Protein AF-A0A139JWT3-F1 (afdb_monomer)

Sequence (99 aa):
MQEQKNNEDTLTDDAIEAGIEELTLVLLYLKRFKWNHDDQVARASWRSFDWETLDNLLQSSDLSGCDHKAVWISDEGIRRARNILEKYGLSHLEGAAEA

pLDDT: mean 88.05, std 13.55, range [41.34, 98.06]

Radius of gyration: 15.67 Å; Cα contacts (8 Å, |Δi|>4): 106; chains: 1; bounding box: 37×25×49 Å

Foldseek 3Di:
DVVVVVVVVVVVVVVVLVVVLLVVLLVQQLQFADPDPPDPDGFKGFPPDDPVSVVVCVVVQQWPDDDPTITGGDPVSNVSSCVSCVVVVNNVSNVVSVD

Nearest PDB structures (foldseek):
  8gx4-assembly1_A  TM=4.640E-01  e=3.446E-01  Apiospora montagnei NRRL 25634
  5yhx-assembly1_B  TM=7.489E-01  e=1.591E+00  Lactococcus lactis subsp. lactis Il1403
  4hv6-assembly1_A  TM=5.801E-01  e=6.701E-01  Bacillus subtilis subsp. subtilis str. 168
  4aih-assembly1_B  TM=5.558E-01  e=5.136E-01  Yersinia pseudotuberculosis YPIII
  6th6-assembly1_Av  TM=5.218E-01  e=1.303E+00  Thermococcus kodakarensis KOD1

Solvent-accessible surface area (backbone atoms only — not comparable to full-atom values): 5532 Å² total; per-residue (Å²): 112,69,69,60,51,57,52,52,54,50,57,50,52,56,53,49,52,54,49,51,41,58,52,47,49,36,52,42,58,59,61,30,36,50,84,48,95,84,49,92,62,63,35,26,20,71,68,80,69,61,67,67,52,52,50,51,36,42,74,73,46,29,24,72,49,68,65,99,60,32,33,31,49,22,75,60,25,52,52,51,29,50,53,50,29,48,76,71,74,43,52,79,55,55,74,68,50,77,113

Secondary structure (DSSP, 8-state):
-HHHHHHHHHHHHHHHHHHHHHHHHHHHHHT-B-SSTT-SS--EEE--S-HHHHHHHHHTTSEEEE-SSEEEE-HHHHHHHHHHHHHTT-GGGGGGS--

Mean predicted aligned error: 6.08 Å

Structure (mmCIF, N/CA/C/O backbone):
data_AF-A0A139JWT3-F1
#
_entry.id   AF-A0A139JWT3-F1
#
loop_
_atom_site.group_PDB
_atom_site.id
_atom_site.type_symbol
_atom_site.label_atom_id
_atom_site.label_alt_id
_atom_site.label_comp_id
_atom_site.label_asym_id
_atom_site.label_entity_id
_atom_site.label_seq_id
_atom_site.pdbx_PDB_ins_code
_atom_site.Cartn_x
_atom_site.Cartn_y
_atom_site.Cartn_z
_atom_site.occupancy
_atom_site.B_iso_or_equiv
_atom_site.auth_seq_id
_atom_site.auth_comp_id
_atom_site.auth_asym_id
_atom_site.auth_atom_id
_atom_site.pdbx_PDB_model_num
ATOM 1 N N . MET A 1 1 ? -20.007 7.811 33.262 1.00 55.69 1 MET A N 1
ATOM 2 C CA . MET A 1 1 ? -20.826 7.993 32.041 1.00 55.69 1 MET A CA 1
ATOM 3 C C . MET A 1 1 ? -20.140 8.899 31.017 1.00 55.69 1 MET A C 1
ATOM 5 O O . MET A 1 1 ? -20.097 8.512 29.865 1.00 55.69 1 MET A O 1
ATOM 9 N N . GLN A 1 2 ? -19.547 10.040 31.408 1.00 57.31 2 GLN A N 1
ATOM 10 C CA . GLN A 1 2 ? -18.684 10.842 30.512 1.00 57.31 2 GLN A CA 1
ATOM 11 C C . GLN A 1 2 ? -17.378 10.126 30.127 1.00 57.31 2 GLN A C 1
ATOM 13 O O . GLN A 1 2 ? -17.011 10.126 28.965 1.00 57.31 2 GLN A O 1
ATOM 18 N N . GLU A 1 3 ? -16.736 9.432 31.069 1.00 61.34 3 GLU A N 1
ATOM 19 C CA . GLU A 1 3 ? -15.485 8.692 30.815 1.00 61.34 3 GLU A CA 1
ATOM 20 C C . GLU A 1 3 ? -15.648 7.528 29.823 1.00 61.34 3 GLU A C 1
ATOM 22 O O . GLU A 1 3 ? -14.787 7.294 28.989 1.00 61.34 3 GLU A O 1
ATOM 27 N N . GLN A 1 4 ? -16.787 6.830 29.865 1.00 57.34 4 GLN A N 1
ATOM 28 C CA . GLN A 1 4 ? -17.082 5.737 28.929 1.00 57.34 4 GLN A CA 1
ATOM 29 C C . GLN A 1 4 ? -17.341 6.253 27.513 1.00 57.34 4 GLN A C 1
ATOM 31 O O . GLN A 1 4 ? -16.880 5.646 26.558 1.00 57.34 4 GLN A O 1
ATOM 36 N N . LYS A 1 5 ? -18.015 7.402 27.392 1.00 58.66 5 LYS A N 1
ATOM 37 C CA . LYS A 1 5 ? -18.305 8.027 26.101 1.00 58.66 5 LYS A CA 1
ATOM 38 C C . LYS A 1 5 ? -17.032 8.554 25.427 1.00 58.66 5 LYS A C 1
ATOM 40 O O . LYS A 1 5 ? -16.814 8.299 24.256 1.00 58.66 5 LYS A O 1
ATOM 45 N N . ASN A 1 6 ? -16.143 9.176 26.205 1.00 63.69 6 ASN A N 1
ATOM 46 C CA . ASN A 1 6 ? -14.853 9.662 25.708 1.00 63.69 6 ASN A CA 1
ATOM 47 C C . ASN A 1 6 ? -13.931 8.526 25.231 1.00 63.69 6 ASN A C 1
ATOM 49 O O . ASN A 1 6 ? -13.185 8.717 24.274 1.00 63.69 6 ASN A O 1
ATOM 53 N N . ASN A 1 7 ? -13.987 7.359 25.884 1.00 64.25 7 ASN A N 1
ATOM 54 C CA . ASN A 1 7 ? -13.225 6.175 25.480 1.00 64.25 7 ASN A CA 1
ATOM 55 C C . ASN A 1 7 ? -13.813 5.497 24.230 1.00 64.25 7 ASN A C 1
ATOM 57 O O . ASN A 1 7 ? -13.060 4.965 23.427 1.00 64.25 7 ASN A O 1
ATOM 61 N N . GLU A 1 8 ? -15.139 5.499 24.056 1.00 64.06 8 GLU A N 1
ATOM 62 C CA . GLU A 1 8 ? -15.786 4.988 22.835 1.00 64.06 8 GLU A CA 1
ATOM 63 C C . GLU A 1 8 ? -15.502 5.881 21.619 1.00 64.06 8 GLU A C 1
ATOM 65 O O . GLU A 1 8 ? -15.239 5.362 20.534 1.00 64.06 8 GLU A O 1
ATOM 70 N N . ASP A 1 9 ? -15.501 7.205 21.804 1.00 66.25 9 ASP A N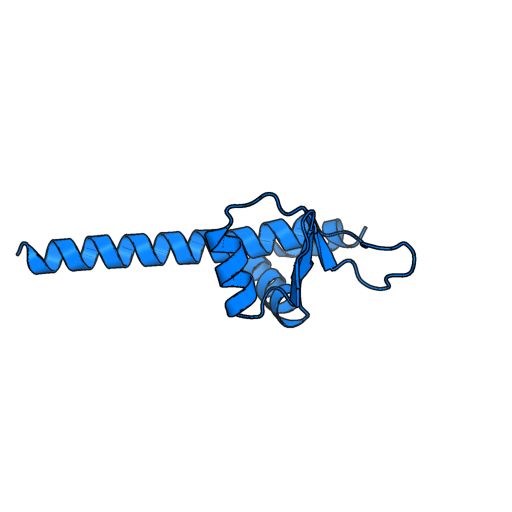 1
ATOM 71 C CA . ASP A 1 9 ? -15.207 8.163 20.732 1.00 66.25 9 ASP A CA 1
ATOM 72 C C . ASP A 1 9 ? -13.744 8.024 20.251 1.00 66.25 9 ASP A C 1
ATOM 74 O O . ASP A 1 9 ? -13.502 7.907 19.053 1.00 66.25 9 ASP A O 1
ATOM 78 N N . THR A 1 10 ? -12.773 7.899 21.168 1.00 67.25 10 THR A N 1
ATOM 79 C CA . THR A 1 10 ? -11.352 7.669 20.812 1.00 67.25 10 THR A CA 1
ATOM 80 C C . THR A 1 10 ? -11.107 6.316 20.146 1.00 67.25 10 THR A C 1
ATOM 82 O O . THR A 1 10 ? -10.372 6.238 19.169 1.00 67.25 10 THR A O 1
ATOM 85 N N . LEU A 1 11 ? -11.769 5.249 20.609 1.00 67.44 11 LEU A N 1
ATOM 86 C CA . LEU A 1 11 ? -11.659 3.925 19.983 1.00 67.44 11 LEU A CA 1
ATOM 87 C C . LEU A 1 11 ? -12.197 3.913 18.541 1.00 67.44 11 LEU A C 1
ATOM 89 O O . LEU A 1 11 ? -11.788 3.089 17.722 1.00 67.44 11 LEU A O 1
ATOM 93 N N . THR A 1 12 ? -13.152 4.798 18.251 1.00 78.44 12 THR A N 1
ATOM 94 C CA . THR A 1 12 ? -13.749 4.943 16.921 1.00 78.44 12 THR A CA 1
ATOM 95 C C . THR A 1 12 ? -12.814 5.701 15.982 1.00 78.44 12 THR A C 1
ATOM 97 O O . THR A 1 12 ? -12.657 5.283 14.836 1.00 78.44 12 THR A O 1
ATOM 100 N N . ASP A 1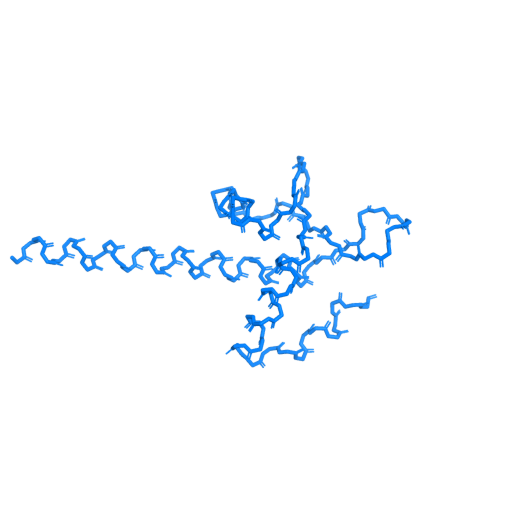 13 ? -12.158 6.754 16.470 1.00 86.25 13 ASP A N 1
ATOM 101 C CA . ASP A 1 13 ? -11.182 7.529 15.698 1.00 86.25 13 ASP A CA 1
ATOM 102 C C . ASP A 1 13 ? -9.957 6.674 15.329 1.00 86.25 13 ASP A C 1
ATOM 104 O O . ASP A 1 13 ? -9.625 6.578 14.147 1.00 86.25 13 ASP A O 1
ATOM 108 N N . ASP A 1 14 ? -9.391 5.925 16.284 1.00 88.75 14 ASP A N 1
ATOM 109 C CA . ASP A 1 14 ? -8.269 5.003 16.031 1.00 88.75 14 ASP A CA 1
ATOM 110 C C . ASP A 1 14 ? -8.621 3.948 14.962 1.00 88.75 14 ASP A C 1
ATOM 112 O O . ASP A 1 14 ? -7.814 3.591 14.098 1.00 88.75 14 ASP A O 1
ATOM 116 N N . ALA A 1 15 ? -9.855 3.430 14.996 1.00 92.06 15 ALA A N 1
ATOM 117 C CA . ALA A 1 15 ? -10.328 2.459 14.013 1.00 92.06 15 ALA A CA 1
ATOM 118 C C . ALA A 1 15 ? -10.496 3.080 12.615 1.00 92.06 15 ALA A C 1
ATOM 120 O O . ALA A 1 15 ? -10.247 2.408 11.608 1.00 92.06 15 ALA A O 1
ATOM 121 N N . ILE A 1 16 ? -10.917 4.347 12.542 1.00 93.25 16 ILE A N 1
ATOM 122 C CA . ILE A 1 16 ? -11.021 5.095 11.286 1.00 93.25 16 ILE A CA 1
ATOM 123 C C . ILE A 1 16 ? -9.625 5.361 10.717 1.00 93.25 16 ILE A C 1
ATOM 125 O O . ILE A 1 16 ? -9.412 5.099 9.533 1.00 93.25 16 ILE A O 1
ATOM 129 N N . GLU A 1 17 ? -8.673 5.812 11.535 1.00 93.62 17 GLU A N 1
ATOM 130 C CA . GLU A 1 17 ? -7.284 6.056 11.125 1.00 93.62 17 GLU A CA 1
ATOM 131 C C . GLU A 1 17 ? -6.621 4.781 10.595 1.00 93.62 17 GLU A C 1
ATOM 133 O O . GLU A 1 17 ? -6.118 4.764 9.468 1.00 93.62 17 GLU A O 1
ATOM 138 N N . ALA A 1 18 ? -6.745 3.666 11.321 1.00 94.75 18 ALA A N 1
ATOM 139 C CA . ALA A 1 18 ? -6.257 2.368 10.859 1.00 94.75 18 ALA A CA 1
ATOM 140 C C . ALA A 1 18 ? -6.905 1.937 9.528 1.00 94.75 18 ALA A 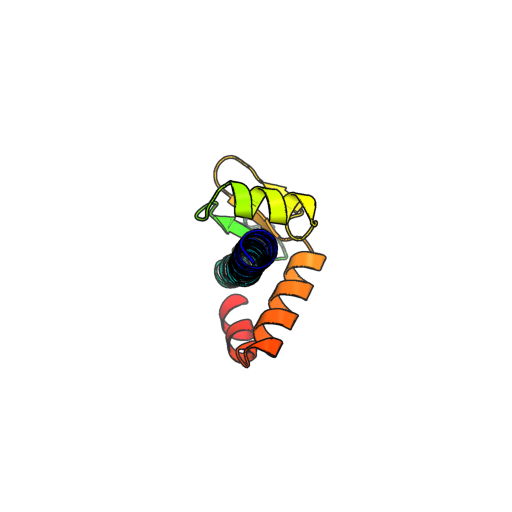C 1
ATOM 142 O O . ALA A 1 18 ? -6.251 1.343 8.664 1.00 94.75 18 ALA A O 1
ATOM 143 N N . GLY A 1 19 ? -8.191 2.248 9.336 1.00 96.56 19 GLY A N 1
ATOM 144 C CA . GLY A 1 19 ? -8.895 2.029 8.074 1.00 96.56 19 GLY A CA 1
ATOM 145 C C . GLY A 1 19 ? -8.350 2.892 6.931 1.00 96.56 19 GLY A C 1
ATOM 146 O O . GLY A 1 19 ? -8.157 2.392 5.821 1.00 96.56 19 GLY A O 1
ATOM 147 N N . ILE A 1 20 ? -8.063 4.169 7.193 1.00 97.06 20 ILE A N 1
ATOM 148 C CA . ILE A 1 20 ? -7.464 5.095 6.223 1.00 97.06 20 ILE A CA 1
ATOM 149 C C . ILE A 1 20 ? -6.072 4.610 5.810 1.00 97.06 20 ILE A C 1
ATOM 151 O O . ILE A 1 20 ? -5.777 4.583 4.613 1.00 97.06 20 ILE A O 1
ATOM 155 N N . GLU A 1 21 ? -5.238 4.172 6.752 1.00 97.75 21 GLU A N 1
ATOM 156 C CA . GLU A 1 21 ? -3.917 3.606 6.464 1.00 97.75 21 GLU A CA 1
ATOM 157 C C . GLU A 1 21 ? -4.003 2.340 5.609 1.00 97.75 21 GLU A C 1
ATOM 159 O O . GLU A 1 21 ? -3.329 2.234 4.579 1.00 97.75 21 GLU A O 1
ATOM 164 N N . GLU A 1 22 ? -4.870 1.398 5.999 1.00 97.81 22 GLU A N 1
ATOM 165 C CA . GLU A 1 22 ? -5.085 0.138 5.284 1.00 97.81 22 GLU A CA 1
ATOM 166 C C . GLU A 1 22 ? -5.486 0.395 3.823 1.00 97.81 22 GLU A C 1
ATOM 168 O O . GLU A 1 22 ? -4.902 -0.170 2.892 1.00 97.81 22 GLU A O 1
ATOM 173 N N . LEU A 1 23 ? -6.452 1.290 3.604 1.00 97.62 23 LEU A N 1
ATOM 174 C CA . LEU A 1 23 ? -6.922 1.640 2.265 1.00 97.62 23 LEU A CA 1
ATOM 175 C C . LEU A 1 23 ? -5.887 2.457 1.482 1.00 97.62 23 LEU A C 1
ATOM 177 O O . LEU A 1 23 ? -5.749 2.270 0.271 1.00 97.62 23 LEU A O 1
ATOM 181 N N . THR A 1 24 ? -5.120 3.321 2.149 1.00 98.06 24 THR A N 1
ATOM 182 C CA . THR A 1 24 ? -4.050 4.099 1.512 1.00 98.06 24 THR A CA 1
ATOM 183 C C . THR A 1 24 ? -2.951 3.191 0.978 1.00 98.06 24 THR A C 1
ATOM 185 O O . THR A 1 24 ? -2.526 3.369 -0.165 1.00 98.06 24 THR A O 1
ATOM 188 N N . LEU A 1 25 ? -2.548 2.164 1.731 1.00 97.88 25 LEU A N 1
ATOM 189 C CA . LEU A 1 25 ? -1.580 1.174 1.259 1.00 97.88 25 LEU A CA 1
ATOM 190 C C . LEU A 1 25 ? -2.056 0.484 -0.029 1.00 97.88 25 LEU A C 1
ATOM 192 O O . LEU A 1 25 ? -1.287 0.351 -0.983 1.00 97.88 25 LEU A O 1
ATOM 196 N N . VAL A 1 26 ? -3.335 0.102 -0.100 1.00 97.38 26 VAL A N 1
ATOM 197 C CA . VAL A 1 26 ? -3.916 -0.494 -1.313 1.00 97.38 26 VAL A CA 1
ATOM 198 C C . VAL A 1 26 ? -3.912 0.488 -2.480 1.00 97.38 26 VAL A C 1
ATOM 200 O O . VAL A 1 26 ? -3.571 0.108 -3.599 1.00 97.38 26 VAL A O 1
ATOM 203 N N . LEU A 1 27 ? -4.258 1.754 -2.253 1.00 96.94 27 LEU A N 1
ATOM 204 C CA . LEU A 1 27 ? -4.258 2.759 -3.317 1.00 96.94 27 LEU A CA 1
ATOM 205 C C . LEU A 1 27 ? -2.848 3.039 -3.849 1.00 96.94 27 LEU A C 1
ATOM 207 O O . LEU A 1 27 ? -2.675 3.151 -5.064 1.00 96.94 27 LEU A O 1
ATOM 211 N N . LEU A 1 28 ? -1.849 3.118 -2.966 1.00 96.56 28 LEU A N 1
ATOM 212 C CA . LEU A 1 28 ? -0.438 3.207 -3.350 1.00 96.56 28 LEU A CA 1
ATOM 213 C C . LEU A 1 28 ? -0.028 1.984 -4.174 1.00 96.56 28 LEU A C 1
ATOM 215 O O . LEU A 1 28 ? 0.582 2.126 -5.231 1.00 96.56 28 LEU A O 1
ATOM 219 N N . TYR A 1 29 ? -0.416 0.787 -3.728 1.00 96.00 29 TYR A N 1
ATOM 220 C CA . TYR A 1 29 ? -0.149 -0.458 -4.438 1.00 96.00 29 TYR A CA 1
ATOM 221 C C . TYR A 1 29 ? -0.778 -0.481 -5.833 1.00 96.00 29 TYR A C 1
ATOM 223 O O . TYR A 1 29 ? -0.097 -0.813 -6.799 1.00 96.00 29 TYR A O 1
ATOM 231 N N . LEU A 1 30 ? -2.043 -0.097 -5.989 1.00 94.88 30 LEU A N 1
ATOM 232 C CA . LEU A 1 30 ? -2.721 -0.110 -7.290 1.00 94.88 30 LEU A CA 1
ATOM 233 C C . LEU A 1 30 ? -2.198 0.961 -8.257 1.00 94.88 30 LEU A C 1
ATOM 235 O O . LEU A 1 30 ? -2.262 0.767 -9.467 1.00 94.88 30 LEU A O 1
ATOM 239 N N . LYS A 1 31 ? -1.674 2.079 -7.744 1.00 93.38 31 LYS A N 1
ATOM 240 C CA . LYS A 1 31 ? -1.092 3.166 -8.553 1.00 93.38 31 LYS A CA 1
ATOM 241 C C . LYS A 1 31 ? 0.415 3.027 -8.773 1.00 93.38 31 LYS A C 1
ATOM 243 O O . LYS A 1 31 ? 1.035 3.954 -9.302 1.00 93.38 31 LYS A O 1
ATOM 248 N N . ARG A 1 32 ? 1.013 1.916 -8.335 1.00 93.50 32 ARG A N 1
ATOM 249 C CA . ARG A 1 32 ? 2.464 1.748 -8.355 1.00 93.50 32 ARG A CA 1
ATOM 250 C C . ARG A 1 32 ? 3.019 1.709 -9.780 1.00 93.50 32 ARG A C 1
ATOM 252 O O . ARG A 1 32 ? 2.369 1.244 -10.708 1.00 93.50 32 ARG A O 1
ATOM 259 N N . PHE A 1 33 ? 4.260 2.143 -9.932 1.00 91.38 33 PHE A N 1
ATOM 260 C CA . PHE A 1 33 ? 5.008 2.159 -11.178 1.00 91.38 33 PHE A CA 1
ATOM 261 C C . PHE A 1 33 ? 6.487 1.823 -10.930 1.00 91.38 33 PHE A C 1
ATOM 263 O O . PHE A 1 33 ? 6.966 1.748 -9.792 1.00 91.38 33 PHE A O 1
ATOM 270 N N . LYS A 1 34 ? 7.219 1.569 -12.017 1.00 91.06 34 LYS A N 1
ATOM 271 C CA . LYS A 1 34 ? 8.679 1.404 -11.999 1.00 91.06 34 LYS A CA 1
ATOM 272 C C . LYS A 1 34 ? 9.330 2.779 -11.906 1.00 91.06 34 LYS A C 1
ATOM 274 O O . LYS A 1 34 ? 9.057 3.625 -12.754 1.00 91.06 34 LYS A O 1
ATOM 279 N N . TRP A 1 35 ? 10.151 3.016 -10.885 1.00 86.75 35 TRP A N 1
ATOM 280 C CA . TRP A 1 35 ? 10.761 4.331 -10.671 1.00 86.75 35 TRP A CA 1
ATOM 281 C C . TRP A 1 35 ? 11.788 4.638 -11.760 1.00 86.75 35 TRP A C 1
ATOM 283 O O . TRP A 1 35 ? 11.790 5.727 -12.330 1.00 86.75 35 TRP A O 1
ATOM 293 N N . ASN A 1 36 ? 12.603 3.636 -12.087 1.00 82.44 36 ASN A N 1
ATOM 294 C CA . ASN A 1 36 ? 13.556 3.659 -13.186 1.00 82.44 36 ASN A CA 1
ATOM 295 C C . ASN A 1 36 ? 13.215 2.583 -14.224 1.00 82.44 36 ASN A C 1
ATOM 297 O O . ASN A 1 36 ? 12.615 1.556 -13.909 1.00 82.44 36 ASN A O 1
ATOM 301 N N . HIS A 1 37 ? 13.655 2.788 -15.468 1.00 67.56 37 HIS A N 1
ATOM 302 C CA . HIS A 1 37 ? 13.432 1.831 -16.558 1.00 67.56 37 HIS A CA 1
ATOM 303 C C . HIS A 1 37 ? 14.061 0.449 -16.278 1.00 67.56 37 HIS A C 1
ATOM 305 O O . HIS A 1 37 ? 13.565 -0.567 -16.762 1.00 67.56 37 HIS A O 1
ATOM 311 N N . ASP A 1 38 ? 15.118 0.409 -15.463 1.00 72.94 38 ASP A N 1
ATOM 312 C CA . ASP A 1 38 ? 15.842 -0.815 -15.104 1.00 72.94 38 ASP A CA 1
ATOM 313 C C . ASP A 1 38 ? 15.225 -1.568 -13.912 1.00 72.94 38 ASP A C 1
ATOM 315 O O . ASP A 1 38 ? 15.665 -2.671 -13.575 1.00 72.94 38 ASP A O 1
ATOM 319 N N . ASP A 1 39 ? 14.190 -1.013 -13.272 1.00 76.94 39 ASP A N 1
ATOM 320 C CA . ASP A 1 39 ? 13.539 -1.677 -12.149 1.00 76.94 39 ASP A CA 1
ATOM 321 C C . ASP A 1 39 ? 12.761 -2.909 -12.629 1.00 76.94 39 ASP A C 1
ATOM 323 O O . ASP A 1 39 ? 11.883 -2.860 -13.500 1.00 76.94 39 ASP A O 1
ATOM 327 N N . GLN A 1 40 ? 13.044 -4.047 -12.001 1.00 75.75 40 GLN A N 1
ATOM 328 C CA . GLN A 1 40 ? 12.354 -5.299 -12.308 1.00 75.75 40 GLN A CA 1
ATOM 329 C C . GLN A 1 40 ? 10.946 -5.355 -11.702 1.00 75.75 40 GLN A C 1
ATOM 331 O O . GLN A 1 40 ? 10.087 -6.063 -12.222 1.00 75.75 40 GLN A O 1
ATOM 336 N N . VAL A 1 41 ? 10.687 -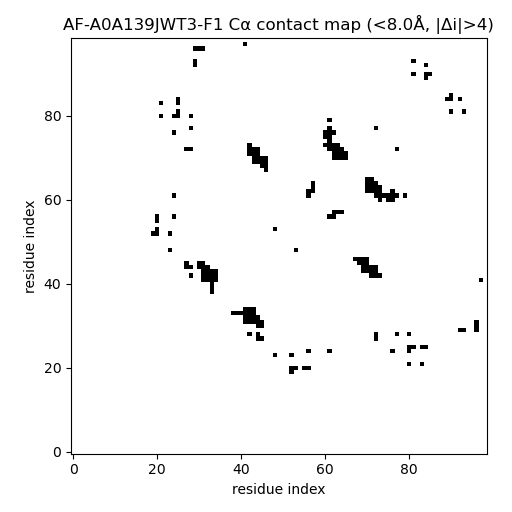4.585 -10.639 1.00 81.19 41 VAL A N 1
ATOM 337 C CA . VAL A 1 41 ? 9.422 -4.601 -9.891 1.00 81.19 41 VAL A CA 1
ATOM 338 C C . VAL A 1 41 ? 8.898 -3.178 -9.737 1.00 81.19 41 VAL A C 1
ATOM 340 O O . VAL A 1 41 ? 9.609 -2.299 -9.253 1.00 81.19 41 VAL A O 1
ATOM 343 N N . ALA A 1 42 ? 7.639 -2.955 -10.117 1.00 84.38 42 ALA A N 1
ATOM 344 C CA . ALA A 1 42 ? 6.950 -1.701 -9.844 1.00 84.38 42 ALA A CA 1
ATOM 345 C C . ALA A 1 42 ? 6.676 -1.592 -8.336 1.00 84.38 42 ALA A C 1
ATOM 347 O O . ALA A 1 42 ? 5.869 -2.349 -7.798 1.00 84.38 42 ALA A O 1
ATOM 348 N N . ARG A 1 43 ? 7.379 -0.681 -7.656 1.00 90.31 43 ARG A N 1
ATOM 349 C CA . ARG A 1 43 ? 7.255 -0.437 -6.205 1.00 90.31 43 ARG A CA 1
ATOM 350 C C . ARG A 1 43 ? 6.968 1.014 -5.861 1.00 90.31 43 ARG A C 1
ATOM 352 O O . ARG A 1 43 ? 6.589 1.288 -4.729 1.00 90.31 43 ARG A O 1
ATOM 359 N N . ALA A 1 44 ? 7.209 1.938 -6.783 1.00 94.00 44 ALA A N 1
ATOM 360 C CA . ALA A 1 44 ? 7.085 3.354 -6.491 1.00 94.00 44 ALA A CA 1
ATOM 361 C C . ALA A 1 44 ? 5.642 3.810 -6.665 1.00 94.00 44 ALA A C 1
ATOM 363 O O . ALA A 1 44 ? 4.975 3.372 -7.589 1.00 94.00 44 ALA A O 1
ATOM 364 N N . SER A 1 45 ? 5.175 4.723 -5.827 1.00 96.00 45 SER A N 1
ATOM 365 C CA . SER A 1 45 ? 3.931 5.456 -6.047 1.00 96.00 45 SER A CA 1
ATOM 366 C C . SER A 1 45 ? 4.155 6.927 -5.726 1.00 96.0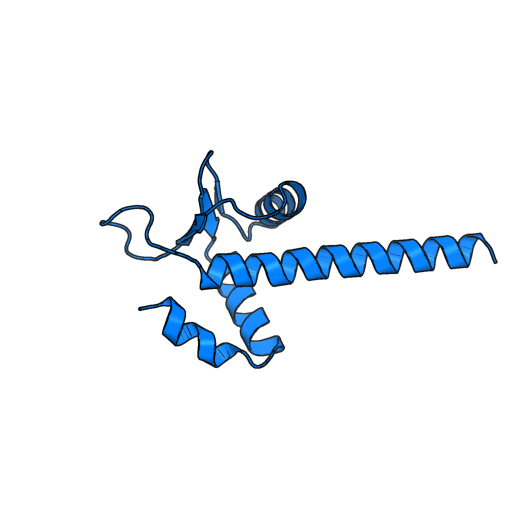0 45 SER A C 1
ATOM 368 O O . SER A 1 45 ? 5.017 7.272 -4.917 1.00 96.00 45 SER A O 1
ATOM 370 N N . TRP A 1 46 ? 3.377 7.811 -6.349 1.00 96.31 46 TRP A N 1
ATOM 371 C CA . TRP A 1 46 ? 3.433 9.233 -6.029 1.00 96.31 46 TRP A CA 1
ATOM 372 C C . TRP A 1 46 ? 3.034 9.476 -4.576 1.00 96.31 46 TRP A C 1
ATOM 374 O O . TRP A 1 46 ? 2.115 8.844 -4.048 1.00 96.31 46 TRP A O 1
ATOM 384 N N . ARG A 1 47 ? 3.711 10.436 -3.946 1.00 93.56 47 ARG A N 1
ATOM 385 C CA . ARG A 1 47 ? 3.427 10.898 -2.591 1.00 93.56 47 ARG A CA 1
ATOM 386 C C . ARG A 1 47 ? 2.197 11.816 -2.599 1.00 93.56 47 ARG A C 1
ATOM 388 O O . ARG A 1 47 ? 2.324 13.033 -2.553 1.00 93.56 47 ARG A O 1
ATOM 395 N N . SER A 1 48 ? 1.011 11.226 -2.761 1.00 91.44 48 SER A N 1
ATOM 396 C CA . SER A 1 48 ? -0.252 11.949 -3.003 1.00 91.44 48 SER A CA 1
ATOM 397 C C . SER A 1 48 ? -1.271 11.880 -1.862 1.00 91.44 48 SER A C 1
ATOM 399 O O . SER A 1 48 ? -2.390 12.358 -2.033 1.00 91.44 48 SER A O 1
ATOM 401 N N . PHE A 1 49 ? -0.923 11.234 -0.752 1.00 94.38 49 PHE A N 1
ATOM 402 C CA . PHE A 1 49 ? -1.794 11.037 0.409 1.00 94.38 49 PHE A CA 1
ATOM 403 C C . PHE A 1 49 ? -1.279 11.825 1.611 1.00 94.38 49 PHE A C 1
ATOM 405 O O . PHE A 1 49 ? -0.202 12.421 1.543 1.00 94.38 49 PHE A O 1
ATOM 412 N N . ASP A 1 50 ? -2.077 11.848 2.676 1.00 94.50 50 ASP A N 1
ATOM 413 C CA . ASP A 1 50 ? -1.756 12.552 3.912 1.00 94.50 50 ASP A CA 1
ATOM 414 C C . ASP A 1 50 ? -0.393 12.130 4.497 1.00 94.50 50 ASP A C 1
ATOM 416 O O . ASP A 1 50 ? 0.004 10.965 4.420 1.00 94.50 50 ASP A O 1
ATOM 420 N N . TRP A 1 51 ? 0.343 13.097 5.050 1.00 94.12 51 TRP A N 1
ATOM 421 C CA . TRP A 1 51 ? 1.722 12.895 5.499 1.00 94.12 51 TRP A CA 1
ATOM 422 C C . TRP A 1 51 ? 1.812 11.975 6.712 1.00 94.12 51 TRP A C 1
ATOM 424 O O . TRP A 1 51 ? 2.712 11.142 6.745 1.00 94.12 51 TRP A O 1
ATOM 434 N N . GLU A 1 52 ? 0.878 12.084 7.655 1.00 96.00 52 GLU A N 1
ATOM 435 C CA . GLU A 1 52 ? 0.851 11.259 8.863 1.00 96.00 52 GLU A CA 1
ATOM 436 C C . GLU A 1 52 ? 0.570 9.800 8.506 1.00 96.00 52 GLU A C 1
ATOM 438 O O . GLU A 1 52 ? 1.319 8.908 8.897 1.00 96.00 52 GLU A O 1
ATOM 443 N N . THR A 1 53 ? -0.410 9.562 7.630 1.00 97.31 53 THR A N 1
ATOM 444 C CA . THR A 1 53 ? -0.685 8.216 7.097 1.00 97.31 53 THR A CA 1
ATOM 445 C C . THR A 1 53 ? 0.552 7.603 6.429 1.00 97.31 53 THR A C 1
ATOM 447 O O . THR A 1 53 ? 0.878 6.436 6.641 1.00 97.31 53 THR A O 1
ATOM 450 N N . LEU A 1 54 ? 1.264 8.375 5.601 1.00 97.38 54 LEU A N 1
ATOM 451 C CA . LEU A 1 54 ? 2.469 7.886 4.925 1.00 97.38 54 LEU A CA 1
ATOM 452 C C . LEU A 1 54 ? 3.619 7.614 5.901 1.00 97.38 54 LEU A C 1
ATOM 454 O O . LEU A 1 54 ? 4.351 6.640 5.716 1.00 97.38 54 LEU A O 1
ATOM 458 N N . ASP A 1 55 ? 3.771 8.443 6.930 1.00 97.12 55 ASP A N 1
ATOM 459 C CA . ASP A 1 55 ? 4.780 8.252 7.968 1.00 97.12 55 ASP A CA 1
ATOM 460 C C . ASP A 1 55 ? 4.473 7.002 8.812 1.00 97.12 55 ASP A C 1
ATOM 462 O O . ASP A 1 55 ? 5.383 6.215 9.082 1.00 97.12 55 ASP A O 1
ATOM 466 N N . ASN A 1 56 ? 3.206 6.729 9.131 1.00 97.44 56 ASN A N 1
ATOM 467 C CA . ASN A 1 56 ? 2.789 5.504 9.825 1.00 97.44 56 ASN A CA 1
ATOM 468 C C . ASN A 1 56 ? 3.042 4.247 8.972 1.00 97.44 56 ASN A C 1
ATOM 470 O O . ASN A 1 56 ? 3.537 3.230 9.469 1.00 97.44 56 ASN A O 1
ATOM 474 N N . LEU A 1 57 ? 2.802 4.319 7.659 1.00 97.94 57 LEU A N 1
ATOM 475 C CA . LEU A 1 57 ? 3.129 3.233 6.725 1.00 97.94 57 LEU A CA 1
ATOM 476 C C . LEU A 1 57 ? 4.649 3.006 6.572 1.00 97.94 57 LEU A C 1
ATOM 478 O O . LEU A 1 57 ? 5.090 1.881 6.328 1.00 97.94 57 LEU A O 1
ATOM 482 N N . LEU A 1 58 ? 5.475 4.043 6.745 1.00 97.00 58 LEU A N 1
ATOM 483 C CA . LEU A 1 58 ? 6.935 3.903 6.838 1.00 97.00 58 LEU A CA 1
ATOM 484 C C . LEU A 1 58 ? 7.350 3.246 8.160 1.00 97.00 58 LEU A C 1
ATOM 486 O O . LEU A 1 58 ? 8.174 2.332 8.162 1.00 97.00 58 LEU A O 1
ATOM 490 N N . GLN A 1 59 ? 6.769 3.674 9.282 1.00 97.25 59 GLN A N 1
ATOM 491 C CA . GLN A 1 59 ? 7.075 3.127 10.609 1.00 97.25 59 GLN A CA 1
ATOM 492 C C . GLN A 1 59 ? 6.680 1.649 10.741 1.00 97.25 59 GLN A C 1
ATOM 494 O O . GLN A 1 59 ? 7.418 0.860 11.332 1.00 97.25 59 GLN A O 1
ATOM 499 N N . SER A 1 60 ? 5.557 1.252 10.142 1.00 95.06 60 SER A N 1
ATOM 500 C CA . SER A 1 60 ? 5.081 -0.139 10.100 1.00 95.06 60 SER A CA 1
ATOM 501 C C . SER A 1 60 ? 5.817 -1.025 9.085 1.00 95.06 60 SER A C 1
ATOM 503 O O . SER A 1 60 ? 5.561 -2.225 9.028 1.00 95.06 60 SER A O 1
ATOM 505 N N . SER A 1 61 ? 6.782 -0.477 8.335 1.00 95.12 61 SER A N 1
ATOM 506 C CA . SER A 1 61 ? 7.569 -1.173 7.303 1.00 95.12 61 SER A CA 1
ATOM 507 C C . SER A 1 61 ? 6.787 -1.622 6.061 1.00 95.12 61 SER A C 1
ATOM 509 O O . SER A 1 61 ? 7.325 -2.372 5.240 1.00 95.12 61 SER A O 1
ATOM 511 N N . ASP A 1 62 ? 5.562 -1.136 5.855 1.00 97.62 62 ASP A N 1
ATOM 512 C CA . ASP A 1 62 ? 4.839 -1.324 4.591 1.00 97.62 62 ASP A CA 1
ATOM 513 C C . ASP A 1 62 ? 5.480 -0.526 3.449 1.00 97.62 62 ASP A C 1
ATOM 515 O O . ASP A 1 62 ? 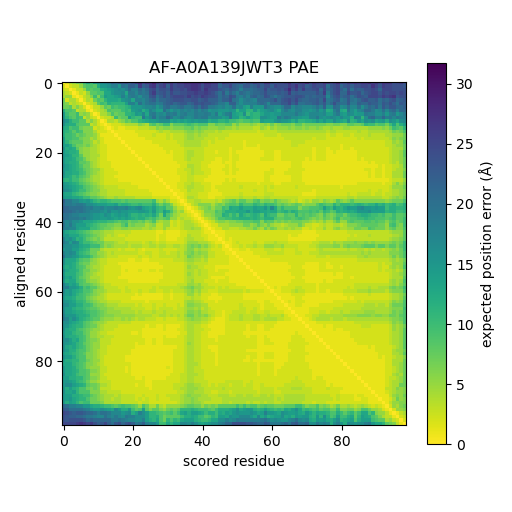5.494 -0.951 2.289 1.00 97.62 62 ASP A O 1
ATOM 519 N N . LEU A 1 63 ? 6.070 0.622 3.782 1.00 97.19 63 LEU A N 1
ATOM 520 C CA . LEU A 1 63 ? 6.912 1.401 2.886 1.00 97.19 63 LEU A CA 1
ATOM 521 C C . LEU A 1 63 ? 8.384 1.206 3.258 1.00 97.19 63 LEU A C 1
ATOM 523 O O . LEU A 1 63 ? 8.764 1.256 4.423 1.00 97.19 63 LEU A O 1
ATOM 527 N N . SER A 1 64 ? 9.234 1.0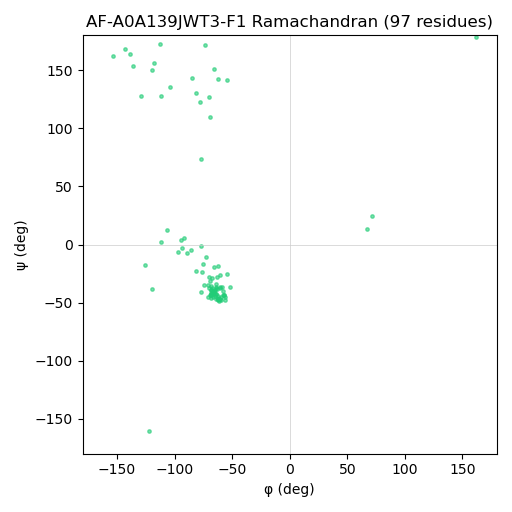06 2.252 1.00 95.69 64 SER A N 1
ATOM 528 C CA . SER A 1 64 ? 10.684 0.858 2.428 1.00 95.69 64 SER A CA 1
ATOM 529 C C . SER A 1 64 ? 11.439 2.189 2.374 1.00 95.69 64 SER A C 1
ATOM 531 O O . SER A 1 64 ? 12.650 2.218 2.582 1.00 95.69 64 SER A O 1
ATOM 533 N N . GLY A 1 65 ? 10.757 3.286 2.039 1.00 94.81 65 GLY A N 1
ATOM 534 C CA . GLY A 1 65 ? 11.336 4.626 2.005 1.00 94.81 65 GLY A CA 1
ATOM 535 C C . GLY A 1 65 ? 10.506 5.615 1.190 1.00 94.81 65 GLY A C 1
ATOM 536 O O . GLY A 1 65 ? 9.498 5.256 0.578 1.00 94.81 65 GLY A O 1
ATOM 537 N N . CYS A 1 66 ? 10.972 6.860 1.139 1.00 94.38 66 CYS A N 1
ATOM 538 C CA . CYS A 1 66 ? 10.381 7.916 0.323 1.00 94.38 66 CYS A CA 1
ATOM 539 C C . CYS A 1 66 ? 11.403 8.989 -0.068 1.00 94.38 66 CYS A C 1
ATOM 541 O O . CYS A 1 66 ? 12.432 9.147 0.593 1.00 94.38 66 CYS A O 1
ATOM 543 N N . ASP A 1 67 ? 11.080 9.777 -1.089 1.00 92.75 67 ASP A N 1
ATOM 544 C CA . ASP A 1 67 ? 11.705 11.068 -1.355 1.00 92.75 67 ASP A CA 1
ATOM 545 C C . ASP A 1 67 ? 10.655 12.199 -1.395 1.00 92.75 67 ASP A C 1
ATOM 547 O O . ASP A 1 67 ? 9.555 12.099 -0.839 1.00 92.75 67 ASP A O 1
ATOM 551 N N . HIS A 1 68 ? 11.015 13.326 -2.011 1.00 90.00 68 HIS A N 1
ATOM 552 C CA . HIS A 1 68 ? 10.150 14.497 -2.157 1.00 90.00 68 HIS A CA 1
ATOM 553 C C . HIS A 1 68 ? 9.006 14.315 -3.173 1.00 90.00 68 HIS A C 1
ATOM 555 O O . HIS A 1 68 ? 8.126 15.169 -3.243 1.00 90.00 68 HIS A O 1
ATOM 561 N N . LYS A 1 69 ? 9.010 13.242 -3.972 1.00 92.62 69 LYS A N 1
ATOM 562 C CA . LYS A 1 69 ? 8.023 12.964 -5.026 1.00 92.62 69 LYS A CA 1
ATOM 563 C C . LYS A 1 69 ? 7.275 11.657 -4.805 1.00 92.62 69 LYS A C 1
ATOM 565 O O . LYS A 1 69 ? 6.087 11.587 -5.119 1.00 92.62 69 LYS A O 1
ATOM 570 N N . ALA A 1 70 ? 7.954 10.625 -4.321 1.00 94.81 70 ALA A N 1
ATOM 571 C CA . ALA A 1 70 ? 7.436 9.269 -4.301 1.00 94.81 70 ALA A CA 1
ATOM 572 C C . ALA A 1 70 ? 7.747 8.519 -3.009 1.00 94.81 70 ALA A C 1
ATOM 574 O O . ALA A 1 70 ? 8.602 8.901 -2.212 1.00 94.81 70 ALA A O 1
ATOM 575 N N . VAL A 1 71 ? 7.016 7.427 -2.834 1.00 96.56 71 VAL A N 1
ATOM 576 C CA . VAL A 1 71 ? 7.215 6.413 -1.801 1.00 96.56 71 VAL A CA 1
ATOM 577 C C . VAL A 1 71 ? 7.495 5.074 -2.474 1.00 96.56 71 VAL A C 1
ATOM 579 O O . VAL A 1 71 ? 6.993 4.825 -3.572 1.00 96.56 71 VAL A O 1
ATOM 582 N N . TRP A 1 72 ? 8.269 4.207 -1.825 1.00 96.12 72 TRP A N 1
ATOM 583 C CA . TRP A 1 72 ? 8.532 2.846 -2.296 1.00 96.12 72 TRP A CA 1
ATOM 584 C C . TRP A 1 72 ? 7.873 1.836 -1.366 1.00 96.12 72 TRP A C 1
ATOM 586 O O . TRP A 1 72 ? 8.087 1.870 -0.157 1.00 96.12 72 TRP A O 1
ATOM 596 N N . ILE A 1 73 ? 7.083 0.933 -1.939 1.00 96.69 73 ILE A N 1
ATOM 597 C CA . ILE A 1 73 ? 6.393 -0.131 -1.210 1.00 96.69 73 ILE A CA 1
ATOM 598 C C . ILE A 1 73 ? 7.368 -1.291 -0.978 1.00 96.69 73 ILE A C 1
ATOM 600 O O . ILE A 1 73 ? 8.040 -1.763 -1.908 1.00 96.69 73 ILE A O 1
ATOM 604 N N . SER A 1 74 ? 7.447 -1.755 0.268 1.00 96.50 74 SER A N 1
ATOM 605 C CA . SER A 1 74 ? 8.278 -2.897 0.646 1.00 96.50 74 SER A CA 1
ATOM 606 C C . SER A 1 74 ? 7.667 -4.217 0.152 1.00 96.50 74 SER A C 1
ATOM 608 O O . SER A 1 74 ? 6.538 -4.266 -0.338 1.00 96.50 74 SER A O 1
ATOM 610 N N . ASP A 1 75 ? 8.407 -5.322 0.271 1.00 95.12 75 ASP A N 1
ATOM 611 C CA . ASP A 1 75 ? 7.838 -6.656 0.014 1.00 95.12 75 ASP A CA 1
ATOM 612 C C . ASP A 1 75 ? 6.675 -6.981 0.950 1.00 95.12 75 ASP A C 1
ATOM 614 O O . ASP A 1 75 ? 5.675 -7.567 0.530 1.00 95.12 75 ASP A O 1
ATOM 618 N N . GLU A 1 76 ? 6.792 -6.552 2.203 1.00 96.62 76 GLU A N 1
ATOM 619 C CA . GLU A 1 76 ? 5.759 -6.749 3.207 1.00 96.62 76 GLU A CA 1
ATOM 620 C C . GLU A 1 76 ? 4.519 -5.909 2.893 1.00 96.62 76 GLU A C 1
ATOM 622 O O . GLU A 1 76 ? 3.412 -6.444 2.898 1.00 96.62 76 GLU A O 1
ATOM 627 N N . GLY A 1 77 ? 4.697 -4.652 2.478 1.00 97.00 77 GLY A N 1
ATOM 628 C CA . GLY A 1 77 ? 3.593 -3.794 2.051 1.00 97.00 77 GLY A CA 1
ATOM 629 C C . GLY A 1 77 ? 2.876 -4.322 0.809 1.00 97.00 77 GLY A C 1
ATOM 630 O O . GLY A 1 77 ? 1.649 -4.289 0.746 1.00 97.00 77 GLY A O 1
ATOM 631 N N . ILE A 1 78 ? 3.607 -4.891 -0.159 1.00 95.75 78 ILE A N 1
ATOM 632 C CA . ILE A 1 78 ? 3.006 -5.572 -1.319 1.00 95.75 78 ILE A CA 1
ATOM 633 C C . ILE A 1 78 ? 2.158 -6.765 -0.863 1.00 95.75 78 ILE A C 1
ATOM 635 O O . ILE A 1 78 ? 1.023 -6.936 -1.314 1.00 95.75 78 ILE A O 1
ATOM 639 N N . ARG A 1 79 ? 2.696 -7.599 0.033 1.00 96.25 79 ARG A N 1
ATOM 640 C CA . ARG A 1 79 ? 1.987 -8.761 0.580 1.00 96.25 79 ARG A CA 1
ATOM 641 C C . ARG A 1 79 ? 0.737 -8.331 1.349 1.00 96.25 79 ARG A C 1
ATOM 643 O O . ARG A 1 79 ? -0.335 -8.896 1.135 1.00 96.25 79 ARG A O 1
ATOM 650 N N . ARG A 1 80 ? 0.853 -7.314 2.206 1.00 97.69 80 ARG A N 1
ATOM 651 C CA . ARG A 1 80 ? -0.255 -6.761 2.988 1.00 97.69 80 ARG A CA 1
ATOM 652 C C . ARG A 1 80 ? -1.329 -6.172 2.071 1.00 97.69 80 ARG A C 1
ATOM 654 O O . ARG A 1 80 ? -2.493 -6.525 2.229 1.00 97.69 80 ARG A O 1
ATOM 661 N N . ALA A 1 81 ? -0.957 -5.378 1.066 1.00 97.25 81 ALA A N 1
ATOM 662 C CA . ALA A 1 81 ? -1.894 -4.812 0.092 1.00 97.25 81 ALA A CA 1
ATOM 663 C C . ALA A 1 81 ? -2.703 -5.891 -0.647 1.00 97.25 81 ALA A C 1
AT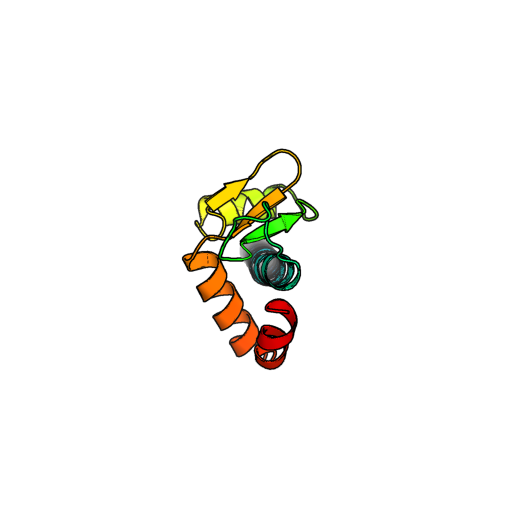OM 665 O O . ALA A 1 81 ? -3.920 -5.763 -0.782 1.00 97.25 81 ALA A O 1
ATOM 666 N N . ARG A 1 82 ? -2.056 -6.985 -1.071 1.00 96.19 82 ARG A N 1
ATOM 667 C CA . ARG A 1 82 ? -2.735 -8.134 -1.700 1.00 96.19 82 ARG A CA 1
ATOM 668 C C . ARG A 1 82 ? -3.748 -8.792 -0.769 1.00 96.19 82 ARG A C 1
ATOM 670 O O . ARG A 1 82 ? -4.889 -9.004 -1.168 1.00 96.19 82 ARG A O 1
ATOM 677 N N . ASN A 1 83 ? -3.362 -9.044 0.481 1.00 97.50 83 ASN A N 1
ATOM 678 C CA . ASN A 1 83 ? -4.273 -9.610 1.479 1.00 97.50 83 ASN A CA 1
ATOM 679 C C . ASN A 1 83 ? -5.480 -8.694 1.731 1.00 97.50 83 ASN A C 1
ATOM 681 O O . ASN A 1 83 ? -6.591 -9.173 1.937 1.00 97.50 83 ASN A O 1
ATOM 685 N N . ILE A 1 84 ? -5.279 -7.373 1.707 1.00 97.81 84 ILE A N 1
ATOM 686 C CA . ILE A 1 84 ? -6.364 -6.400 1.864 1.00 97.81 84 ILE A CA 1
ATOM 687 C C . ILE A 1 84 ? -7.297 -6.431 0.643 1.00 97.81 84 ILE A C 1
ATOM 689 O O . ILE A 1 84 ? -8.516 -6.445 0.804 1.00 97.81 84 ILE A O 1
ATOM 693 N N . LEU A 1 85 ? -6.756 -6.494 -0.579 1.00 97.25 85 LEU A N 1
ATOM 694 C CA . LEU A 1 85 ? -7.575 -6.668 -1.783 1.00 97.25 85 LEU A CA 1
ATOM 695 C C . LEU A 1 85 ? -8.426 -7.941 -1.695 1.00 97.25 85 LEU A C 1
ATOM 697 O O . LEU A 1 85 ? -9.616 -7.891 -1.994 1.00 97.25 85 LEU A O 1
ATOM 701 N N . GLU A 1 86 ? -7.859 -9.055 -1.233 1.00 97.00 86 GLU A N 1
ATOM 702 C CA . GLU A 1 86 ? -8.602 -10.299 -1.005 1.00 97.00 86 GLU A CA 1
ATOM 703 C C . GLU A 1 86 ? -9.691 -10.143 0.063 1.00 97.00 86 GLU A C 1
ATOM 705 O O . GLU A 1 86 ? -10.846 -10.489 -0.191 1.00 97.00 86 GLU A O 1
ATOM 710 N N . LYS A 1 87 ? -9.360 -9.539 1.211 1.00 97.38 87 LYS A N 1
ATOM 711 C CA . LYS A 1 87 ? -10.302 -9.229 2.302 1.00 97.38 87 LYS A CA 1
ATOM 712 C C . LYS A 1 87 ? -11.541 -8.473 1.804 1.00 97.38 87 LYS A C 1
ATOM 714 O O . LYS A 1 87 ? -12.637 -8.732 2.295 1.00 97.38 87 LYS A O 1
ATOM 719 N N . TYR A 1 88 ? -11.386 -7.577 0.827 1.00 96.75 88 TYR A N 1
ATOM 720 C CA . TYR A 1 88 ? -12.489 -6.799 0.246 1.00 96.75 88 TYR A CA 1
ATOM 721 C C . TYR A 1 88 ? -13.105 -7.404 -1.030 1.00 96.75 88 TYR A C 1
ATOM 723 O O . TYR A 1 88 ? -13.988 -6.788 -1.626 1.00 96.75 88 TYR A O 1
ATOM 731 N N . GLY A 1 89 ? -12.679 -8.591 -1.477 1.00 96.88 89 GLY A N 1
ATOM 732 C CA . GLY A 1 89 ? -13.180 -9.210 -2.714 1.00 96.88 89 GLY A CA 1
ATOM 733 C C . GLY A 1 89 ? -12.706 -8.514 -4.000 1.00 96.88 89 GLY A C 1
ATOM 734 O O . GLY A 1 89 ? -13.347 -8.604 -5.048 1.00 96.88 89 GLY A O 1
ATOM 735 N N . LEU A 1 90 ? -11.576 -7.809 -3.933 1.00 96.56 90 LEU A N 1
ATOM 736 C CA . LEU A 1 90 ? -10.993 -6.988 -4.996 1.00 96.56 90 LEU A CA 1
ATOM 737 C C . LEU A 1 90 ? -9.741 -7.608 -5.640 1.00 96.56 90 LEU A C 1
ATOM 739 O O . LEU A 1 90 ? -9.058 -6.932 -6.405 1.00 96.56 90 LEU A O 1
ATOM 743 N N . SER A 1 91 ? -9.441 -8.888 -5.397 1.00 94.38 91 SER A N 1
ATOM 744 C CA . SER A 1 91 ? -8.252 -9.568 -5.953 1.00 94.38 91 SER A CA 1
ATOM 745 C C . SER A 1 91 ? -8.148 -9.491 -7.483 1.00 94.38 91 SER A C 1
ATOM 747 O O . SER A 1 91 ? -7.054 -9.518 -8.034 1.00 94.38 91 SER A O 1
ATOM 749 N N . HIS A 1 92 ? -9.272 -9.332 -8.190 1.00 92.94 92 HIS A N 1
ATOM 750 C CA . HIS A 1 92 ? -9.294 -9.150 -9.646 1.00 92.94 92 HIS A CA 1
ATOM 751 C C . HIS A 1 92 ? -8.576 -7.871 -10.126 1.00 92.94 92 HIS A C 1
ATOM 753 O O . HIS A 1 92 ? -8.217 -7.786 -11.298 1.00 92.94 92 HIS A O 1
ATOM 759 N N . LEU A 1 93 ? -8.353 -6.889 -9.244 1.00 91.56 93 LEU A N 1
ATOM 760 C CA . LEU A 1 93 ? -7.611 -5.664 -9.556 1.00 91.56 93 LEU A CA 1
ATOM 761 C C . LEU A 1 93 ? -6.093 -5.887 -9.639 1.00 91.56 93 LEU A C 1
ATOM 763 O O . LEU A 1 93 ? -5.392 -5.052 -10.205 1.00 91.56 93 LEU A O 1
ATOM 767 N N . GLU A 1 94 ? -5.572 -7.002 -9.116 1.00 82.94 94 GLU A N 1
ATOM 768 C CA . GLU A 1 94 ? -4.133 -7.285 -9.109 1.00 82.94 94 GLU A CA 1
ATOM 769 C C . GLU A 1 94 ? -3.558 -7.395 -10.528 1.00 82.94 94 GLU A C 1
ATOM 771 O O . GLU A 1 94 ? -2.567 -6.738 -10.844 1.00 82.94 94 GLU A O 1
ATOM 776 N N . GLY A 1 95 ? -4.232 -8.138 -11.413 1.00 68.31 95 GLY A N 1
ATOM 777 C CA . GLY A 1 95 ? -3.787 -8.329 -12.797 1.00 68.31 95 GLY A CA 1
ATOM 778 C C . GLY A 1 95 ? -3.814 -7.055 -13.649 1.00 68.31 95 GLY A C 1
ATOM 779 O O . GLY A 1 95 ? -3.132 -6.991 -14.667 1.00 68.31 95 GLY A O 1
ATOM 780 N N . ALA A 1 96 ? -4.564 -6.026 -13.237 1.00 62.16 96 ALA A N 1
ATOM 781 C CA . ALA A 1 96 ? -4.584 -4.727 -13.911 1.00 62.16 96 ALA A CA 1
ATOM 782 C C . ALA A 1 96 ? -3.404 -3.827 -13.506 1.00 62.16 96 ALA A C 1
ATOM 784 O O . ALA A 1 96 ? -3.051 -2.922 -14.253 1.00 62.16 96 ALA A O 1
ATOM 785 N N . ALA 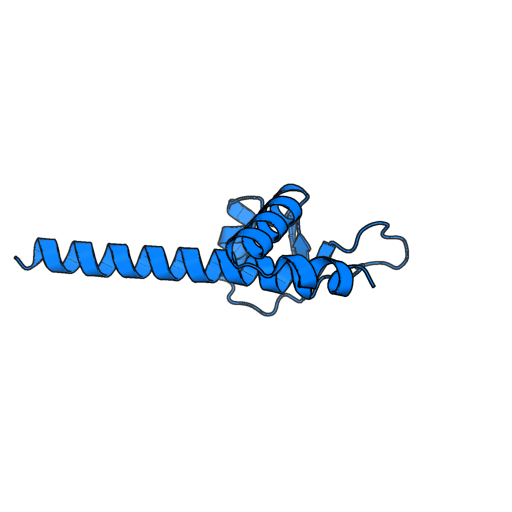A 1 97 ? -2.803 -4.070 -12.338 1.00 60.00 97 ALA A N 1
ATOM 786 C CA . ALA A 1 97 ? -1.707 -3.264 -11.800 1.00 60.00 97 ALA A CA 1
ATOM 787 C C . ALA A 1 97 ? -0.307 -3.810 -12.156 1.00 60.00 97 ALA A C 1
ATOM 789 O O . ALA A 1 97 ? 0.700 -3.215 -11.779 1.00 60.00 97 ALA A O 1
ATOM 790 N N . GLU A 1 98 ? -0.229 -4.958 -12.835 1.00 54.31 98 GLU A N 1
ATOM 791 C CA . GLU A 1 98 ? 1.019 -5.540 -13.358 1.00 54.31 98 GLU A CA 1
ATOM 792 C C . GLU A 1 98 ? 1.275 -5.214 -14.845 1.00 54.31 98 GLU A C 1
ATOM 794 O O . GLU A 1 98 ? 2.349 -5.542 -15.354 1.00 54.31 98 GLU A O 1
ATOM 799 N N . ALA A 1 99 ? 0.311 -4.575 -15.524 1.00 41.34 99 ALA A N 1
ATOM 800 C CA . ALA A 1 99 ? 0.372 -4.172 -16.934 1.00 41.34 99 ALA A CA 1
ATOM 801 C C . ALA A 1 99 ? 1.018 -2.789 -17.124 1.00 41.34 99 ALA A C 1
ATOM 803 O O . ALA A 1 99 ? 1.757 -2.631 -18.123 1.00 41.34 99 ALA A O 1
#